Protein AF-A0A959CIU5-F1 (afdb_monomer_lite)

Secondary structure (DSSP, 8-state):
-----TTS--------PPPSGGGHHHHHTGGGGSEEEEEEEEEETTEEEEEEEEEESS-TT-EEEEEEEEES-HHHHHHHHHHHHHHH---TT---PPPGGG------

Foldseek 3Di:
DDDDDPPDPDPPDPDDDDDPVVCVCVVVCVQQLQWDKDWDWDDDPQWIWIKIKTARQVHRVDIDIDTDDIHNDPVVSVVVSVVVSVVSNPDPVDRSDRPPCPPPPPPD

Radius of gyration: 19.74 Å; chains: 1; bounding box: 53×49×38 Å

Structure (mmCIF, N/CA/C/O backbone):
data_AF-A0A959CIU5-F1
#
_entry.id   AF-A0A959CIU5-F1
#
loop_
_atom_site.group_PDB
_atom_site.id
_atom_site.type_symbol
_atom_site.label_atom_id
_atom_site.label_alt_id
_atom_site.label_comp_id
_atom_site.label_asym_id
_atom_site.label_entity_id
_atom_site.label_seq_id
_atom_site.pdbx_PDB_ins_code
_atom_site.Cartn_x
_atom_site.Cartn_y
_atom_site.Cartn_z
_atom_site.occupancy
_atom_site.B_iso_or_equiv
_atom_site.auth_seq_id
_atom_site.auth_comp_id
_atom_site.auth_asym_id
_atom_site.auth_atom_id
_atom_site.pdbx_PDB_model_num
ATOM 1 N N . MET A 1 1 ? 24.813 -21.849 13.156 1.00 43.06 1 MET A N 1
ATOM 2 C CA . MET A 1 1 ? 24.752 -22.770 12.002 1.00 43.06 1 MET A CA 1
ATOM 3 C C . MET A 1 1 ? 23.305 -22.783 11.532 1.00 43.06 1 MET A C 1
ATOM 5 O O . MET A 1 1 ? 22.443 -23.122 12.330 1.00 43.06 1 MET A O 1
ATOM 9 N N . MET A 1 2 ? 23.013 -22.263 10.339 1.00 55.91 2 MET A N 1
ATOM 10 C CA . MET A 1 2 ? 21.641 -22.172 9.819 1.00 55.91 2 MET A CA 1
ATOM 11 C C . MET A 1 2 ? 21.273 -23.535 9.217 1.00 55.91 2 MET A C 1
ATOM 13 O O . MET A 1 2 ? 21.972 -24.009 8.328 1.00 55.91 2 MET A O 1
ATOM 17 N N . TYR A 1 3 ? 20.248 -24.196 9.757 1.00 71.50 3 TYR A N 1
ATOM 18 C CA . TYR A 1 3 ? 19.781 -25.497 9.273 1.00 71.50 3 TYR A CA 1
ATOM 19 C C . TYR A 1 3 ? 18.895 -25.282 8.041 1.00 71.50 3 TYR A C 1
ATOM 21 O O . TYR A 1 3 ? 17.797 -24.739 8.158 1.00 71.50 3 TYR A O 1
ATOM 29 N N . CYS A 1 4 ? 19.378 -25.681 6.866 1.00 63.78 4 CYS A N 1
ATOM 30 C CA . CYS A 1 4 ? 18.555 -25.789 5.664 1.00 63.78 4 CYS A CA 1
ATOM 31 C C . CYS A 1 4 ? 18.038 -27.227 5.559 1.00 63.78 4 CYS A C 1
ATOM 33 O O . CYS A 1 4 ? 18.830 -28.167 5.605 1.00 63.78 4 CYS A O 1
ATOM 35 N N . SER A 1 5 ? 16.717 -27.391 5.440 1.00 70.19 5 SER A N 1
ATOM 36 C CA . SER A 1 5 ? 16.088 -28.707 5.289 1.00 70.19 5 SER A CA 1
ATOM 37 C C . SER A 1 5 ? 16.493 -29.350 3.951 1.00 70.19 5 SER A C 1
ATOM 39 O O . SER A 1 5 ? 16.393 -28.671 2.923 1.00 70.19 5 SER A O 1
ATOM 41 N N . PRO A 1 6 ? 16.917 -30.628 3.933 1.00 73.44 6 PRO A N 1
ATOM 42 C CA . PRO A 1 6 ? 17.317 -31.336 2.714 1.00 73.44 6 PRO A CA 1
ATOM 43 C C . PRO A 1 6 ? 16.142 -31.643 1.770 1.00 73.44 6 PRO A C 1
ATOM 45 O O . PRO A 1 6 ? 16.368 -31.948 0.603 1.00 73.44 6 PRO A O 1
ATOM 48 N N . ASP A 1 7 ? 14.901 -31.525 2.250 1.00 79.75 7 ASP A N 1
ATOM 49 C CA . ASP A 1 7 ? 13.690 -31.894 1.503 1.00 79.75 7 ASP A CA 1
ATOM 50 C C . ASP A 1 7 ? 13.139 -30.770 0.612 1.00 79.75 7 ASP A C 1
ATOM 52 O O . ASP A 1 7 ? 12.118 -30.940 -0.054 1.00 79.75 7 ASP A O 1
ATOM 56 N N . ILE A 1 8 ? 13.783 -29.599 0.600 1.00 74.25 8 ILE A N 1
ATOM 57 C CA . ILE A 1 8 ? 13.408 -28.507 -0.299 1.00 74.25 8 ILE A CA 1
ATOM 58 C C . ILE A 1 8 ? 14.221 -28.687 -1.586 1.00 74.25 8 ILE A C 1
ATOM 60 O O . ILE A 1 8 ? 15.439 -28.497 -1.551 1.00 74.25 8 ILE A O 1
ATOM 64 N N . PRO A 1 9 ? 13.597 -29.033 -2.729 1.00 68.00 9 PRO A N 1
ATOM 65 C CA . PRO A 1 9 ? 14.310 -29.151 -3.991 1.00 68.00 9 PRO A CA 1
ATOM 66 C C . PRO A 1 9 ? 14.741 -27.755 -4.453 1.00 68.00 9 PRO A C 1
ATOM 68 O O . PRO A 1 9 ? 14.018 -27.046 -5.152 1.00 68.00 9 PRO A O 1
ATOM 71 N N . PHE A 1 10 ? 15.936 -27.337 -4.044 1.00 65.19 10 PHE A N 1
ATOM 72 C CA . PHE A 1 10 ? 16.588 -26.170 -4.611 1.00 65.19 10 PHE A CA 1
ATOM 73 C C . PHE A 1 10 ? 17.140 -26.573 -5.974 1.00 65.19 10 PHE A C 1
ATOM 75 O O . PHE A 1 10 ? 18.207 -27.177 -6.084 1.00 65.19 10 PHE A O 1
ATOM 82 N N . HIS A 1 11 ? 16.399 -26.248 -7.030 1.00 67.50 11 HIS A N 1
ATOM 83 C CA . HIS A 1 11 ? 16.955 -26.262 -8.374 1.00 67.50 11 HIS A CA 1
ATOM 84 C C . HIS A 1 11 ? 18.019 -25.165 -8.462 1.00 67.50 11 HIS A C 1
ATOM 86 O O . HIS A 1 11 ? 17.717 -24.006 -8.743 1.00 67.50 11 HIS A O 1
ATOM 92 N N . LEU A 1 12 ? 19.268 -25.545 -8.181 1.00 64.00 12 LEU A N 1
ATOM 93 C CA . LEU A 1 12 ? 20.459 -24.750 -8.454 1.00 64.00 12 LEU A CA 1
ATOM 94 C C . LEU A 1 12 ? 20.548 -24.562 -9.968 1.00 64.00 12 LEU A C 1
ATOM 96 O O . LEU A 1 12 ? 21.104 -25.385 -10.691 1.00 64.00 12 LEU A O 1
ATOM 100 N N . SER A 1 13 ? 19.929 -23.490 -10.452 1.00 67.75 13 SER A N 1
ATOM 101 C CA . SER A 1 13 ? 20.196 -23.013 -11.801 1.00 67.75 13 SER A CA 1
ATOM 102 C C . SER A 1 13 ? 21.639 -22.506 -11.816 1.00 67.75 13 SER A C 1
ATOM 104 O O . SER A 1 13 ? 22.031 -21.816 -10.874 1.00 67.75 13 SER A O 1
ATOM 106 N N . PRO A 1 14 ? 22.459 -22.855 -12.820 1.00 76.88 14 PRO A N 1
ATOM 107 C CA . PRO A 1 14 ? 23.807 -22.314 -12.913 1.00 76.88 14 PRO A CA 1
ATOM 108 C C . PRO A 1 14 ? 23.734 -20.783 -12.959 1.00 76.88 14 PRO A C 1
ATOM 110 O O . PRO A 1 14 ? 22.996 -20.224 -13.771 1.00 76.88 14 PRO A O 1
ATOM 113 N N . GLU A 1 15 ? 24.483 -20.120 -12.074 1.00 73.31 15 GLU A N 1
ATOM 114 C CA . GLU A 1 15 ? 24.587 -18.658 -12.006 1.00 73.31 15 GLU A CA 1
ATOM 115 C C . GLU A 1 15 ? 25.125 -18.132 -13.349 1.00 73.31 15 GLU A C 1
ATOM 117 O O . GLU A 1 15 ? 26.312 -18.244 -13.663 1.00 73.31 15 GLU A O 1
ATOM 122 N N . GLY A 1 16 ? 24.225 -17.623 -14.190 1.00 82.25 16 GLY A N 1
ATOM 123 C CA . GLY A 1 16 ? 24.527 -17.088 -15.513 1.00 82.25 16 GLY A CA 1
ATOM 124 C C . GLY A 1 16 ? 24.494 -15.563 -15.529 1.00 82.25 16 GLY A C 1
ATOM 125 O O . GLY A 1 16 ? 23.909 -14.919 -14.659 1.00 82.25 16 GLY A O 1
ATOM 126 N N . ARG A 1 17 ? 25.088 -14.953 -16.560 1.00 83.06 17 ARG A N 1
ATOM 127 C CA . ARG A 1 17 ? 24.913 -13.515 -16.801 1.00 83.06 17 ARG A CA 1
ATOM 128 C C . ARG A 1 17 ? 23.425 -13.227 -17.024 1.00 83.06 17 ARG A C 1
ATOM 130 O O . ARG A 1 17 ? 22.843 -13.771 -17.962 1.00 83.06 17 ARG A O 1
ATOM 137 N N . GLY A 1 18 ? 22.855 -12.347 -16.201 1.00 82.94 18 GLY A N 1
ATOM 138 C CA . GLY A 1 18 ? 21.468 -11.909 -16.343 1.00 82.94 18 GLY A CA 1
ATOM 139 C C . GLY A 1 18 ? 21.193 -11.337 -17.735 1.00 82.94 18 GLY A C 1
ATOM 140 O O . GLY A 1 18 ? 22.026 -10.623 -18.312 1.00 82.94 18 GLY A O 1
ATOM 141 N N . ARG A 1 19 ? 20.034 -11.679 -18.290 1.00 88.38 19 ARG A N 1
ATOM 142 C CA . ARG A 1 19 ? 19.552 -11.183 -19.578 1.00 88.38 19 ARG A CA 1
ATOM 143 C C . ARG A 1 19 ? 18.786 -9.877 -19.388 1.00 88.38 19 ARG A C 1
ATOM 145 O O . ARG A 1 19 ? 18.447 -9.482 -18.275 1.00 88.38 19 ARG A O 1
ATOM 152 N N . ARG A 1 20 ? 18.503 -9.166 -20.485 1.00 85.12 20 ARG A N 1
ATOM 153 C CA . ARG A 1 20 ? 17.691 -7.937 -20.409 1.00 85.12 20 ARG A CA 1
ATOM 154 C C . ARG A 1 20 ? 16.260 -8.241 -19.977 1.00 85.12 20 ARG A C 1
ATOM 156 O O . ARG A 1 20 ? 15.661 -7.426 -19.283 1.00 85.12 20 ARG A O 1
ATOM 163 N N . GLU A 1 21 ? 15.751 -9.406 -20.357 1.00 88.19 21 GLU A N 1
ATOM 164 C CA . GLU A 1 21 ? 14.424 -9.900 -19.983 1.00 88.19 21 GLU A CA 1
ATOM 165 C C . GLU A 1 21 ? 14.247 -10.003 -18.459 1.00 88.19 21 GLU A C 1
ATOM 167 O O . GLU A 1 21 ? 13.169 -9.713 -17.950 1.00 88.19 21 GLU A O 1
ATOM 172 N N . ASP A 1 22 ? 15.316 -10.280 -17.705 1.00 84.81 22 ASP A N 1
ATOM 173 C CA . ASP A 1 22 ? 15.261 -10.339 -16.236 1.00 84.81 22 ASP A CA 1
ATOM 174 C C . ASP A 1 22 ? 14.908 -8.972 -15.612 1.00 84.81 22 ASP A C 1
ATOM 176 O O . ASP A 1 22 ? 14.372 -8.889 -14.506 1.00 84.81 22 ASP A O 1
ATOM 180 N N . LEU A 1 23 ? 15.158 -7.872 -16.336 1.00 87.12 23 LEU A N 1
ATOM 181 C CA . LEU A 1 23 ? 14.812 -6.510 -15.917 1.00 87.12 23 LEU A CA 1
ATOM 182 C C . LEU A 1 23 ? 13.380 -6.112 -16.296 1.00 87.12 23 LEU A C 1
ATOM 184 O O . LEU A 1 23 ? 12.941 -5.014 -15.940 1.00 87.12 23 LEU A O 1
ATOM 188 N N . GLN A 1 24 ? 12.635 -6.970 -16.997 1.00 88.75 24 GLN A N 1
ATOM 189 C CA . GLN A 1 24 ? 11.271 -6.680 -17.437 1.00 88.75 24 GLN A CA 1
ATOM 190 C C . GLN A 1 24 ? 10.347 -6.352 -16.256 1.00 88.75 24 GLN A C 1
ATOM 192 O O . GLN A 1 24 ? 9.543 -5.426 -16.352 1.00 88.75 24 GLN A O 1
ATOM 197 N N . LEU A 1 25 ? 10.554 -6.991 -15.100 1.00 83.25 25 LEU A N 1
ATOM 198 C CA . LEU A 1 25 ? 9.856 -6.675 -13.850 1.00 83.25 25 LEU A CA 1
ATOM 199 C C . LEU A 1 25 ? 9.972 -5.191 -13.458 1.00 83.25 25 LEU A C 1
ATOM 201 O O . LEU A 1 25 ? 9.013 -4.598 -12.966 1.00 83.25 25 LEU A O 1
ATOM 205 N N . LEU A 1 26 ? 11.135 -4.567 -13.674 1.00 83.94 26 LEU A N 1
ATOM 206 C CA . LEU A 1 26 ? 11.349 -3.151 -13.354 1.00 83.94 26 LEU A CA 1
ATOM 207 C C . LEU A 1 26 ? 10.586 -2.238 -14.318 1.00 83.94 26 LEU A C 1
ATOM 209 O O . LEU A 1 26 ? 10.077 -1.192 -13.913 1.00 83.94 26 LEU A O 1
ATOM 213 N N . VAL A 1 27 ? 10.497 -2.634 -15.591 1.00 84.62 27 VAL A N 1
ATOM 214 C CA . VAL A 1 27 ? 9.740 -1.907 -16.618 1.00 84.62 27 VAL A CA 1
ATOM 215 C C . VAL A 1 27 ? 8.245 -2.003 -16.326 1.00 84.62 27 VAL A C 1
ATOM 217 O O . VAL A 1 27 ? 7.559 -0.983 -16.262 1.00 84.62 27 VAL A O 1
ATOM 220 N N . GLU A 1 28 ? 7.750 -3.210 -16.060 1.00 84.06 28 GLU A N 1
ATOM 221 C CA . GLU A 1 28 ? 6.354 -3.465 -15.706 1.00 84.06 28 GLU A CA 1
ATOM 222 C C . GLU A 1 28 ? 5.963 -2.841 -14.369 1.00 84.06 28 GLU A C 1
ATOM 224 O O . GLU A 1 28 ? 4.818 -2.433 -14.204 1.00 84.06 28 GLU A O 1
ATOM 229 N N . GLY A 1 29 ? 6.899 -2.728 -13.427 1.00 83.19 29 GLY A N 1
ATOM 230 C CA . GLY A 1 29 ? 6.702 -2.090 -12.129 1.00 83.19 29 GLY A CA 1
ATOM 231 C C . GLY A 1 29 ? 6.771 -0.563 -12.159 1.00 83.19 29 GLY A C 1
ATOM 232 O O . GLY A 1 29 ? 6.409 0.068 -11.169 1.00 83.19 29 GLY A O 1
ATOM 233 N N . ARG A 1 30 ? 7.189 0.062 -13.269 1.00 85.56 30 ARG A N 1
ATOM 234 C CA . ARG A 1 30 ? 7.416 1.518 -13.342 1.00 85.56 30 ARG A CA 1
ATOM 235 C C . ARG A 1 30 ? 6.185 2.339 -12.951 1.00 85.56 30 ARG A C 1
ATOM 237 O O . ARG A 1 30 ? 6.329 3.360 -12.284 1.00 85.56 30 ARG A O 1
ATOM 244 N N . TRP A 1 31 ? 4.985 1.880 -13.305 1.00 84.69 31 TRP A N 1
ATOM 245 C CA . TRP A 1 31 ? 3.741 2.580 -12.960 1.00 84.69 31 TRP A CA 1
ATOM 246 C C . TRP A 1 31 ? 3.500 2.664 -11.449 1.00 84.69 31 TRP A C 1
ATOM 248 O O . TRP A 1 31 ? 2.833 3.596 -11.026 1.00 84.69 31 TRP A O 1
ATOM 258 N N . LEU A 1 32 ? 4.066 1.760 -10.630 1.00 83.31 32 LEU A N 1
ATOM 259 C CA . LEU A 1 32 ? 3.928 1.801 -9.167 1.00 83.31 32 LEU A CA 1
ATOM 260 C C . LEU A 1 32 ? 4.508 3.082 -8.561 1.00 83.31 32 LEU A C 1
ATOM 262 O O . LEU A 1 32 ? 4.055 3.515 -7.503 1.00 83.31 32 LEU A O 1
ATOM 266 N N . MET A 1 33 ? 5.470 3.705 -9.248 1.00 81.31 33 MET A N 1
ATOM 267 C CA . MET A 1 33 ? 6.036 4.995 -8.853 1.00 81.31 33 MET A CA 1
ATOM 268 C C . MET A 1 33 ? 5.023 6.139 -9.003 1.00 81.31 33 MET A C 1
ATOM 270 O O . MET A 1 33 ? 5.061 7.083 -8.220 1.00 81.31 33 MET A O 1
ATOM 274 N N . ASN A 1 34 ? 4.093 6.020 -9.956 1.00 82.69 34 ASN A N 1
ATOM 275 C CA . ASN A 1 34 ? 3.055 7.001 -10.269 1.00 82.69 34 ASN A CA 1
ATOM 276 C C . ASN A 1 34 ? 1.678 6.447 -9.875 1.00 82.69 34 ASN A C 1
ATOM 278 O O . ASN A 1 34 ? 0.810 6.217 -10.724 1.00 82.69 34 ASN A O 1
ATOM 282 N N . THR A 1 35 ? 1.490 6.196 -8.577 1.00 84.38 35 THR A N 1
ATOM 283 C CA . THR A 1 35 ? 0.226 5.677 -8.045 1.00 84.38 35 THR A CA 1
ATOM 284 C C . THR A 1 35 ? -0.426 6.603 -7.036 1.00 84.38 35 THR A C 1
ATOM 286 O O . THR A 1 35 ? 0.221 7.185 -6.163 1.00 84.38 35 THR A O 1
ATOM 289 N N . GLU A 1 36 ? -1.750 6.679 -7.107 1.00 86.88 36 GLU A N 1
ATOM 290 C CA . GLU A 1 36 ? -2.548 7.126 -5.983 1.00 86.88 36 GLU A CA 1
ATOM 291 C C . GLU A 1 36 ? -2.656 5.979 -4.973 1.00 86.88 36 GLU A C 1
ATOM 293 O O . GLU A 1 36 ? -3.071 4.865 -5.296 1.00 86.88 36 GLU A O 1
ATOM 298 N N . VAL A 1 37 ? -2.292 6.265 -3.725 1.00 87.56 37 VAL A N 1
ATOM 299 C CA . VAL A 1 37 ? -2.372 5.299 -2.630 1.00 87.56 37 VAL A CA 1
ATOM 300 C C . VAL A 1 37 ? -3.609 5.596 -1.796 1.00 87.56 37 VAL A C 1
ATOM 302 O O . VAL A 1 37 ? -3.703 6.651 -1.162 1.00 87.56 37 VAL A O 1
ATOM 305 N N . ARG A 1 38 ? -4.540 4.646 -1.750 1.00 91.00 38 ARG A N 1
ATOM 306 C CA . ARG A 1 38 ? -5.709 4.640 -0.863 1.00 91.00 38 ARG A CA 1
ATOM 307 C C . ARG A 1 38 ? -5.619 3.483 0.126 1.00 91.00 38 ARG A C 1
ATOM 309 O O . ARG A 1 38 ? -4.760 2.611 0.016 1.00 91.00 38 ARG A O 1
ATOM 316 N N . TYR A 1 39 ? -6.500 3.485 1.115 1.00 93.62 39 TYR A N 1
ATOM 317 C CA . TYR A 1 39 ? -6.624 2.389 2.066 1.00 93.62 39 TYR A CA 1
ATOM 318 C C . TYR A 1 39 ? -8.084 1.997 2.232 1.00 93.62 39 TYR A C 1
ATOM 320 O O . TYR A 1 39 ? -8.984 2.833 2.150 1.00 93.62 39 TYR A O 1
ATOM 328 N N . TRP A 1 40 ? -8.296 0.717 2.497 1.00 94.81 40 TRP A N 1
ATOM 329 C CA . TRP A 1 40 ? -9.578 0.151 2.866 1.00 94.81 40 TRP A CA 1
ATOM 330 C C . TRP A 1 40 ? -9.426 -0.589 4.189 1.00 94.81 40 TRP A C 1
ATOM 332 O O . TRP A 1 40 ? -8.531 -1.419 4.359 1.00 94.81 40 TRP A O 1
ATOM 342 N N . ILE A 1 41 ? -10.285 -0.240 5.138 1.00 95.31 41 ILE A N 1
ATOM 343 C CA . ILE A 1 41 ? -10.331 -0.832 6.467 1.00 95.31 41 ILE A CA 1
ATOM 344 C C . ILE A 1 41 ? -11.679 -1.529 6.593 1.00 95.31 41 ILE A C 1
ATOM 346 O O . ILE A 1 41 ? -12.718 -0.897 6.407 1.00 95.31 41 ILE A O 1
ATOM 350 N N . GLN A 1 42 ? -11.658 -2.821 6.909 1.00 96.81 42 GLN A N 1
ATOM 351 C CA .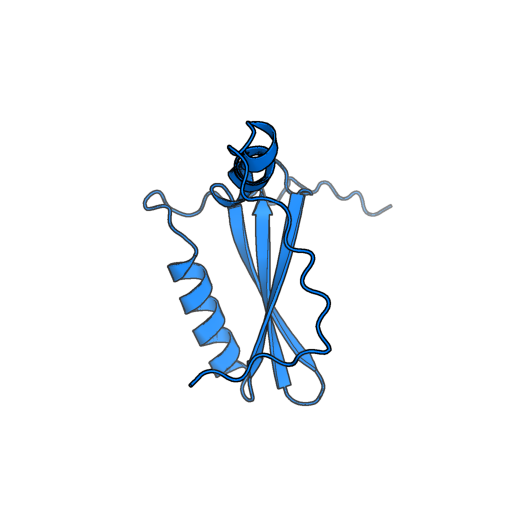 GLN A 1 42 ? -12.873 -3.609 7.084 1.00 96.81 42 GLN A CA 1
ATOM 352 C C . GLN A 1 42 ? -12.801 -4.430 8.367 1.00 96.81 42 GLN A C 1
ATOM 354 O O . GLN A 1 42 ? -11.818 -5.128 8.619 1.00 96.81 42 GLN A O 1
ATOM 359 N N . GLU A 1 43 ? -13.866 -4.394 9.160 1.00 96.00 43 GLU A N 1
ATOM 360 C CA . GLU A 1 43 ? -14.013 -5.292 10.297 1.00 96.00 43 GLU A CA 1
ATOM 361 C C . GLU A 1 43 ? -14.445 -6.688 9.821 1.00 96.00 43 GLU A C 1
ATOM 363 O O . GLU A 1 43 ? -15.439 -6.847 9.113 1.00 96.00 43 GLU A O 1
ATOM 368 N N . ARG A 1 44 ? -13.675 -7.719 10.185 1.00 94.25 44 ARG A N 1
ATOM 369 C CA . ARG A 1 44 ? -14.024 -9.131 9.982 1.00 94.25 44 ARG A CA 1
ATOM 370 C C . ARG A 1 44 ? -13.536 -9.960 11.162 1.00 94.25 44 ARG A C 1
ATOM 372 O O . ARG A 1 44 ? -12.349 -9.918 11.492 1.00 94.25 44 ARG A O 1
ATOM 379 N N . ARG A 1 45 ? -14.426 -10.778 11.736 1.00 92.44 45 ARG A N 1
ATOM 380 C CA . ARG A 1 45 ? -14.136 -11.659 12.890 1.00 92.44 45 ARG A CA 1
ATOM 381 C C . ARG A 1 45 ? -13.495 -10.890 14.058 1.00 92.44 45 ARG A C 1
ATOM 383 O O . ARG A 1 45 ? -12.441 -11.283 14.554 1.00 92.44 45 ARG A O 1
ATOM 390 N N . SER A 1 46 ? -14.092 -9.752 14.419 1.00 92.56 46 SER A N 1
ATOM 391 C CA . SER A 1 46 ? -13.631 -8.868 15.507 1.00 92.56 46 SER A CA 1
ATOM 392 C C . SER A 1 46 ? -12.193 -8.355 15.347 1.00 92.56 46 SER A C 1
ATOM 394 O O . SER A 1 46 ? -11.519 -8.017 16.320 1.00 92.56 46 SER A O 1
ATOM 396 N N . ARG A 1 47 ? -11.688 -8.323 14.109 1.00 94.81 47 ARG A N 1
ATOM 397 C CA . ARG A 1 47 ? -10.409 -7.712 13.750 1.00 94.81 47 ARG A CA 1
ATOM 398 C C . ARG A 1 47 ? -10.602 -6.747 12.594 1.00 94.81 47 ARG A C 1
ATOM 400 O O . ARG A 1 47 ? -11.419 -6.971 11.707 1.00 94.81 47 ARG A O 1
ATOM 407 N N . TRP A 1 48 ? -9.801 -5.697 12.590 1.00 96.94 48 TRP A N 1
ATOM 408 C CA . TRP A 1 48 ? -9.807 -4.630 11.604 1.00 96.94 48 TRP A CA 1
ATOM 409 C C . TRP A 1 48 ? -8.728 -4.895 10.564 1.00 96.94 48 TRP A C 1
ATOM 411 O O . TRP A 1 48 ? -7.544 -4.706 10.830 1.00 96.94 48 TRP A O 1
ATOM 421 N N . HIS A 1 49 ? -9.130 -5.366 9.389 1.00 96.88 49 HIS A N 1
ATOM 422 C CA . HIS A 1 49 ? -8.231 -5.721 8.294 1.00 96.88 49 HIS A CA 1
ATOM 423 C C . HIS A 1 49 ? -7.902 -4.473 7.488 1.00 96.88 49 HIS A C 1
ATOM 425 O O . HIS A 1 49 ? -8.802 -3.827 6.952 1.00 96.88 49 HIS A O 1
ATOM 431 N N . LEU A 1 50 ? -6.616 -4.150 7.396 1.00 95.94 50 LEU A N 1
ATOM 432 C CA . LEU A 1 50 ? -6.102 -3.043 6.604 1.00 95.94 50 LEU A CA 1
ATOM 433 C C . LEU A 1 50 ? -5.591 -3.554 5.256 1.00 95.94 50 LEU A C 1
ATOM 435 O O . LEU A 1 50 ? -4.686 -4.390 5.185 1.00 95.94 50 LEU A O 1
ATOM 439 N N . THR A 1 51 ? -6.138 -2.994 4.185 1.00 96.31 51 THR A N 1
ATOM 440 C CA . THR A 1 51 ? -5.682 -3.212 2.813 1.00 96.31 51 THR A CA 1
ATOM 441 C C . THR A 1 51 ? -5.256 -1.881 2.209 1.00 96.31 51 THR A C 1
ATOM 443 O O . THR A 1 51 ? -6.021 -0.920 2.226 1.00 96.31 51 THR A O 1
ATOM 446 N N . MET A 1 52 ? -4.044 -1.818 1.667 1.00 93.44 52 MET A N 1
ATOM 447 C CA . MET A 1 52 ? -3.579 -0.682 0.872 1.00 93.44 52 MET A CA 1
ATOM 448 C C . MET A 1 52 ? -3.929 -0.923 -0.593 1.00 93.44 52 MET A C 1
ATOM 450 O O . MET A 1 52 ? -3.777 -2.036 -1.101 1.00 93.44 52 MET A O 1
ATOM 454 N N . VAL A 1 53 ? -4.401 0.118 -1.265 1.00 91.62 53 VAL A N 1
ATOM 455 C CA . VAL A 1 53 ? -4.828 0.083 -2.663 1.00 91.62 53 VAL A CA 1
ATOM 456 C C . VAL A 1 53 ? -3.967 1.065 -3.442 1.00 91.62 53 VAL A C 1
ATOM 458 O O . VAL A 1 53 ? -3.943 2.254 -3.131 1.00 91.62 53 VAL A O 1
ATOM 461 N N . TYR A 1 54 ? -3.253 0.553 -4.436 1.00 89.75 54 TYR A N 1
ATOM 462 C CA . TYR A 1 54 ? -2.380 1.311 -5.324 1.00 89.75 54 TYR A CA 1
ATOM 463 C C . TYR A 1 54 ? -3.078 1.426 -6.669 1.00 89.75 54 TYR A C 1
ATOM 465 O O . TYR A 1 54 ? -3.383 0.401 -7.271 1.00 89.75 54 TYR A O 1
ATOM 473 N N . ILE A 1 55 ? -3.342 2.643 -7.127 1.00 88.94 55 ILE A N 1
ATOM 474 C CA . ILE A 1 55 ? -4.093 2.915 -8.357 1.00 88.94 55 ILE A CA 1
ATOM 475 C C . ILE A 1 55 ? -3.167 3.671 -9.303 1.00 88.94 55 ILE A C 1
ATOM 477 O O . ILE A 1 55 ? -2.605 4.687 -8.899 1.00 88.94 55 ILE A O 1
ATOM 481 N N . ALA A 1 56 ? -2.967 3.190 -10.531 1.00 87.94 56 ALA A N 1
ATOM 482 C CA . ALA A 1 56 ? -2.172 3.917 -11.516 1.00 87.94 56 ALA A CA 1
ATOM 483 C C . ALA A 1 56 ? -2.874 5.229 -11.882 1.00 87.94 56 ALA A C 1
ATOM 485 O O . ALA A 1 56 ? -4.039 5.221 -12.272 1.00 87.94 56 ALA A O 1
ATOM 486 N N . VAL A 1 57 ? -2.155 6.349 -11.797 1.00 84.62 57 VAL A N 1
ATOM 487 C CA . VAL A 1 57 ? -2.719 7.679 -12.093 1.00 84.62 57 VAL A CA 1
ATOM 488 C C . VAL A 1 57 ? -3.171 7.785 -13.555 1.00 84.62 57 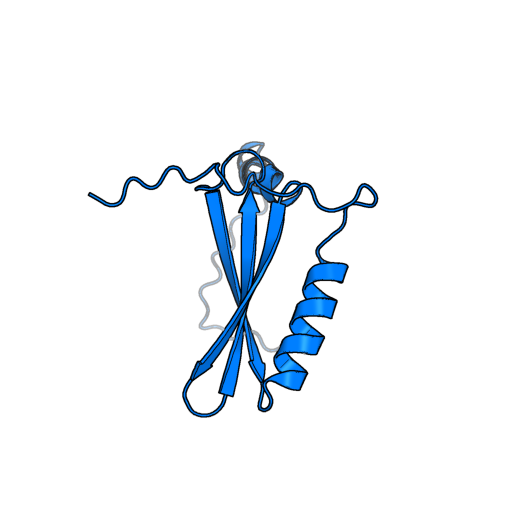VAL A C 1
ATOM 490 O O . VAL A 1 57 ? -4.207 8.371 -13.841 1.00 84.62 57 VAL A O 1
ATOM 493 N N . GLU A 1 58 ? -2.408 7.193 -14.475 1.00 84.62 58 GLU A N 1
ATOM 494 C CA . GLU A 1 58 ? -2.679 7.221 -15.921 1.00 84.62 58 GLU A CA 1
ATOM 495 C C . GLU A 1 58 ? -3.797 6.256 -16.345 1.00 84.62 58 GLU A C 1
ATOM 497 O O . GLU A 1 58 ? -4.406 6.435 -17.396 1.00 84.62 58 GLU A O 1
ATOM 502 N N . ASN A 1 59 ? -4.057 5.211 -15.552 1.00 84.38 59 ASN A N 1
ATOM 503 C CA . ASN A 1 59 ? -5.077 4.212 -15.852 1.00 84.38 59 ASN A CA 1
ATOM 504 C C . ASN A 1 59 ? -5.729 3.703 -14.554 1.00 84.38 59 ASN A C 1
ATOM 506 O O . ASN A 1 59 ? -5.196 2.786 -13.921 1.00 84.38 59 ASN A O 1
ATOM 510 N N . PRO A 1 60 ? -6.913 4.219 -14.194 1.00 81.88 60 PRO A N 1
ATOM 511 C CA . PRO A 1 60 ? -7.608 3.848 -12.967 1.00 81.88 60 PRO A CA 1
ATOM 512 C C . PRO A 1 60 ? -7.955 2.352 -12.863 1.00 81.88 60 PRO A C 1
ATOM 514 O O . PRO A 1 60 ? -8.095 1.827 -11.758 1.00 81.88 60 PRO A O 1
ATOM 517 N N . PHE A 1 61 ? -8.080 1.647 -13.995 1.00 85.12 61 PHE A N 1
ATOM 518 C CA . PHE A 1 61 ? -8.343 0.203 -14.030 1.00 85.12 61 PHE A CA 1
ATOM 519 C C . PHE A 1 61 ? -7.102 -0.635 -13.703 1.00 85.12 61 PHE A C 1
ATOM 521 O O . PHE A 1 61 ? -7.214 -1.823 -13.399 1.00 85.12 61 PHE A O 1
ATOM 528 N N . LYS A 1 62 ? -5.910 -0.031 -13.729 1.00 87.31 62 LYS A N 1
ATOM 529 C CA . LYS A 1 62 ? -4.662 -0.673 -13.327 1.00 87.31 62 LYS A CA 1
ATOM 530 C 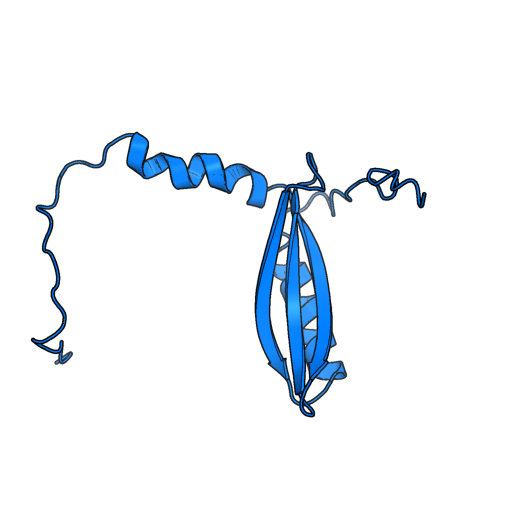C . LYS A 1 62 ? -4.414 -0.406 -11.845 1.00 87.31 62 LYS A C 1
ATOM 532 O O . LYS A 1 62 ? -3.840 0.613 -11.464 1.00 87.31 62 LYS A O 1
ATOM 537 N N . LEU A 1 63 ? -4.847 -1.343 -11.007 1.00 89.31 63 LEU A N 1
ATOM 538 C CA . LEU A 1 63 ? -4.709 -1.252 -9.556 1.00 89.31 63 LEU A CA 1
ATOM 539 C C . LEU A 1 63 ? -4.158 -2.536 -8.938 1.00 89.31 63 LEU A C 1
ATOM 541 O O . LEU A 1 63 ? -4.316 -3.629 -9.479 1.00 89.31 63 LEU A O 1
ATOM 545 N N . ILE A 1 64 ? -3.523 -2.404 -7.776 1.00 91.50 64 ILE A N 1
ATOM 546 C CA . ILE A 1 64 ? -3.074 -3.526 -6.952 1.00 91.50 64 ILE A CA 1
ATOM 547 C C . ILE A 1 64 ? -3.563 -3.323 -5.520 1.00 91.50 64 ILE A C 1
ATOM 549 O O . ILE A 1 64 ? -3.347 -2.276 -4.911 1.00 91.50 64 ILE A O 1
ATOM 553 N N . CYS A 1 65 ? -4.162 -4.368 -4.956 1.00 93.25 65 CYS A N 1
ATOM 554 C CA . CYS A 1 65 ? -4.553 -4.423 -3.553 1.00 93.25 65 CYS A CA 1
ATOM 555 C C . CYS A 1 65 ? -3.542 -5.258 -2.765 1.00 93.25 65 CYS A C 1
ATOM 557 O O . CYS A 1 65 ? -3.230 -6.391 -3.134 1.00 93.25 65 CYS A O 1
ATOM 559 N N . ARG A 1 66 ? -3.041 -4.719 -1.652 1.00 92.38 66 ARG A N 1
ATOM 560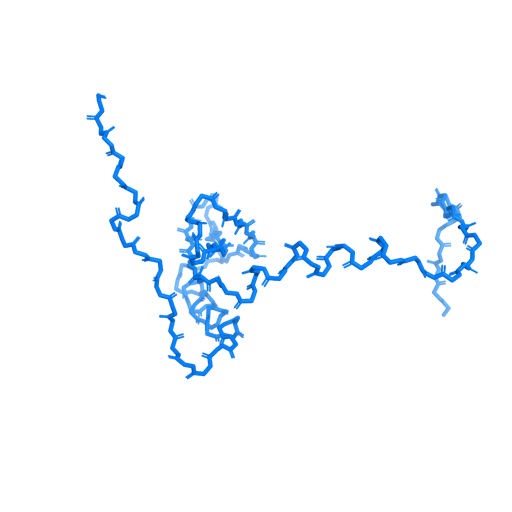 C CA . ARG A 1 66 ? -2.138 -5.423 -0.736 1.00 92.38 66 ARG A CA 1
ATOM 561 C C . ARG A 1 66 ? -2.724 -5.421 0.663 1.00 92.38 66 ARG A C 1
ATOM 563 O O . ARG A 1 66 ? -2.869 -4.368 1.282 1.00 92.38 66 ARG A O 1
ATOM 570 N N . ARG A 1 67 ? -3.050 -6.610 1.171 1.00 94.38 67 ARG A N 1
ATOM 571 C CA . ARG A 1 67 ? -3.406 -6.778 2.581 1.00 94.38 67 ARG A CA 1
ATOM 572 C C . ARG A 1 67 ? -2.144 -6.585 3.416 1.00 94.38 67 ARG A C 1
ATOM 574 O O . ARG A 1 67 ? -1.158 -7.272 3.173 1.00 94.38 67 ARG A O 1
ATOM 581 N N . ILE A 1 68 ? -2.193 -5.656 4.364 1.00 94.00 68 ILE A N 1
ATOM 582 C CA . ILE A 1 68 ? -1.063 -5.353 5.244 1.00 94.00 68 ILE A CA 1
ATOM 583 C C . ILE A 1 68 ? -1.148 -6.231 6.482 1.00 94.00 68 ILE A C 1
ATOM 585 O O . ILE A 1 68 ? -0.327 -7.120 6.660 1.00 94.00 68 ILE A O 1
ATOM 589 N N . ASP A 1 69 ? -2.165 -5.999 7.312 1.00 94.69 69 ASP A N 1
ATOM 590 C CA . ASP A 1 69 ? -2.332 -6.708 8.577 1.00 94.69 69 ASP A CA 1
ATOM 591 C C . ASP A 1 69 ? -3.759 -6.543 9.125 1.00 94.69 69 ASP A C 1
ATOM 593 O O . ASP A 1 69 ? -4.580 -5.798 8.578 1.00 94.69 69 ASP A O 1
ATOM 597 N N . ALA A 1 70 ? -4.051 -7.242 10.217 1.00 95.19 70 ALA A N 1
ATOM 598 C CA . ALA A 1 70 ? -5.277 -7.138 10.982 1.00 95.19 70 ALA A CA 1
ATOM 599 C C . ALA A 1 70 ? -4.997 -6.594 12.392 1.00 95.19 70 ALA A C 1
ATOM 601 O O . ALA A 1 70 ? -4.144 -7.096 13.119 1.00 95.19 70 ALA A O 1
ATOM 602 N N . TYR A 1 71 ? -5.769 -5.598 12.818 1.00 95.19 71 TYR A N 1
ATOM 603 C CA . TYR A 1 71 ? -5.608 -4.925 14.106 1.00 95.19 71 TYR A CA 1
ATOM 604 C C . TYR A 1 71 ? -6.786 -5.204 15.042 1.00 95.19 71 TYR A C 1
ATOM 606 O O . TYR A 1 71 ? -7.908 -5.443 14.605 1.00 95.19 71 TYR A O 1
ATOM 614 N N . HIS A 1 72 ? -6.554 -5.117 16.351 1.00 93.88 72 HIS A N 1
ATOM 615 C CA . HIS A 1 72 ? -7.611 -5.286 17.358 1.00 93.88 72 HIS A CA 1
ATOM 616 C C . HIS A 1 72 ? -8.533 -4.067 17.503 1.00 93.88 72 HIS A C 1
ATOM 618 O O . HIS A 1 72 ? -9.637 -4.191 18.012 1.00 93.88 72 HIS A O 1
ATOM 624 N N . SER A 1 73 ? -8.094 -2.889 17.058 1.00 95.44 73 SER A N 1
ATOM 625 C CA . SER A 1 73 ? -8.850 -1.639 17.166 1.00 95.44 73 SER A CA 1
ATOM 626 C C . SER A 1 73 ? -8.870 -0.921 15.823 1.00 95.44 73 SER A C 1
ATOM 628 O O . SER A 1 73 ? -7.823 -0.777 15.182 1.00 95.44 73 SER A O 1
ATOM 630 N N . GLY A 1 74 ? -10.043 -0.421 15.431 1.00 94.62 74 GLY A N 1
ATOM 631 C CA . GLY A 1 74 ? -10.213 0.370 14.212 1.00 94.62 74 GLY A CA 1
ATOM 632 C C . GLY A 1 74 ? -9.383 1.650 14.234 1.00 94.62 74 GLY A C 1
ATOM 633 O O . GLY A 1 74 ? -8.777 2.010 13.228 1.00 94.62 74 GLY A O 1
ATOM 634 N N . GLN A 1 75 ? -9.236 2.278 15.405 1.00 96.12 75 GLN A N 1
ATOM 635 C CA . GLN A 1 75 ? -8.411 3.477 15.555 1.00 96.12 75 GLN A CA 1
ATOM 636 C C . GLN A 1 75 ? -6.927 3.178 15.317 1.00 96.12 75 GLN A C 1
ATOM 638 O O . GLN A 1 75 ? -6.228 3.959 14.669 1.00 96.12 75 GLN A O 1
ATOM 643 N N . LYS A 1 76 ? -6.445 2.016 15.783 1.00 95.25 76 LYS A N 1
ATOM 644 C CA . LYS A 1 76 ? -5.079 1.557 15.499 1.00 95.25 76 LYS A CA 1
ATOM 645 C C . LYS A 1 76 ? -4.903 1.316 13.999 1.00 95.25 76 LYS A C 1
ATOM 647 O O . LYS A 1 76 ? -3.957 1.844 13.421 1.00 95.25 76 LYS A O 1
ATOM 652 N N . ALA A 1 77 ? -5.836 0.601 13.368 1.00 95.94 77 ALA A N 1
ATOM 653 C CA . ALA A 1 77 ? -5.808 0.360 11.925 1.00 95.94 77 ALA A CA 1
ATOM 654 C C . ALA A 1 77 ? -5.764 1.672 11.123 1.00 95.94 77 ALA A C 1
ATOM 656 O O . ALA A 1 77 ? -4.952 1.804 10.211 1.00 95.94 77 ALA A O 1
ATOM 657 N N . LEU A 1 78 ? -6.572 2.668 11.500 1.00 96.00 78 LEU A N 1
ATOM 658 C CA . LEU A 1 78 ? -6.627 3.971 10.836 1.00 96.00 78 LEU A CA 1
ATOM 659 C C . LEU A 1 78 ? -5.323 4.762 10.975 1.00 96.00 78 LEU A C 1
ATOM 661 O O . LEU A 1 78 ? -4.841 5.343 10.001 1.00 96.00 78 LEU A O 1
ATOM 665 N N . THR A 1 79 ? -4.743 4.794 12.174 1.00 96.25 79 THR A N 1
ATOM 666 C CA . THR A 1 79 ? -3.464 5.473 12.414 1.00 96.25 79 THR A CA 1
ATOM 667 C C . THR A 1 79 ? -2.353 4.841 11.581 1.00 96.25 79 THR A C 1
ATOM 669 O O . THR A 1 79 ? -1.639 5.554 10.876 1.00 96.25 79 THR A O 1
ATOM 672 N N . PHE A 1 80 ? -2.259 3.507 11.579 1.00 95.12 80 PHE A N 1
ATOM 673 C CA . PHE A 1 80 ? -1.294 2.786 10.747 1.00 95.12 80 PHE A CA 1
ATOM 674 C C . PHE A 1 80 ? -1.529 3.025 9.254 1.00 95.12 80 PHE A C 1
ATOM 676 O O . PHE A 1 80 ? -0.572 3.294 8.534 1.00 95.12 80 PHE A O 1
ATOM 683 N N . ALA A 1 81 ? -2.782 3.022 8.795 1.00 94.25 81 ALA A N 1
ATOM 684 C CA . ALA A 1 81 ? -3.123 3.312 7.405 1.00 94.25 81 ALA A CA 1
ATOM 685 C C . ALA A 1 81 ? -2.620 4.693 6.966 1.00 94.25 81 ALA A C 1
ATOM 687 O O . ALA A 1 81 ? -1.988 4.816 5.921 1.00 94.25 81 ALA A O 1
ATOM 688 N N . LYS A 1 82 ? -2.836 5.730 7.786 1.00 93.00 82 LYS A N 1
ATOM 689 C CA . LYS A 1 82 ? -2.371 7.098 7.501 1.00 93.00 82 LYS A CA 1
ATOM 690 C C . LYS A 1 82 ? -0.845 7.200 7.491 1.00 93.00 82 LYS A C 1
ATOM 692 O O . LYS A 1 82 ? -0.295 7.898 6.642 1.00 93.00 82 LYS A O 1
ATOM 697 N N . ILE A 1 83 ? -0.165 6.520 8.415 1.00 92.50 83 ILE A N 1
ATOM 698 C CA . ILE A 1 83 ? 1.305 6.488 8.470 1.00 92.50 83 ILE A CA 1
ATOM 699 C C . ILE A 1 83 ? 1.862 5.793 7.225 1.00 92.50 83 ILE A C 1
ATOM 701 O O . ILE A 1 83 ? 2.711 6.361 6.542 1.00 92.50 83 ILE A O 1
ATOM 705 N N . LEU A 1 84 ? 1.337 4.614 6.881 1.00 90.69 84 LEU A N 1
ATOM 706 C CA . LEU A 1 84 ? 1.747 3.860 5.696 1.00 90.69 84 LEU A CA 1
ATOM 707 C C . LEU A 1 84 ? 1.477 4.647 4.416 1.00 90.69 84 LEU A C 1
ATOM 709 O O . LEU A 1 84 ? 2.364 4.777 3.581 1.00 90.69 84 LEU A O 1
ATOM 713 N N . GLN A 1 85 ? 0.291 5.243 4.283 1.00 89.56 85 GLN A N 1
ATOM 714 C CA . GLN A 1 85 ? -0.054 6.075 3.134 1.00 89.56 85 GLN A CA 1
ATOM 715 C C . GLN A 1 85 ? 0.934 7.237 2.954 1.00 89.56 85 GLN A C 1
ATOM 717 O O . GLN A 1 85 ? 1.307 7.549 1.826 1.00 89.56 85 GLN A O 1
ATOM 722 N N . ARG A 1 86 ? 1.383 7.868 4.048 1.00 85.88 86 ARG A N 1
ATOM 723 C CA . ARG A 1 86 ? 2.402 8.929 4.010 1.00 85.88 86 ARG A CA 1
ATOM 724 C C . ARG A 1 86 ? 3.790 8.391 3.662 1.00 85.88 86 ARG A C 1
ATOM 726 O O . ARG A 1 86 ? 4.459 9.007 2.848 1.00 85.88 86 ARG A O 1
ATOM 733 N N . GLY A 1 87 ? 4.203 7.259 4.233 1.00 84.31 87 GLY A N 1
ATOM 734 C CA . GLY A 1 87 ? 5.523 6.668 3.978 1.00 84.31 87 GLY A CA 1
ATOM 735 C C . GLY A 1 87 ? 5.682 6.102 2.564 1.00 84.31 87 GLY A C 1
ATOM 736 O O . GLY A 1 87 ? 6.759 6.175 1.983 1.00 84.31 87 GLY A O 1
ATOM 737 N N . ILE A 1 88 ? 4.602 5.572 1.989 1.00 81.38 88 ILE A N 1
ATOM 738 C CA . ILE A 1 88 ? 4.577 5.060 0.613 1.00 81.38 88 ILE A CA 1
ATOM 739 C C . ILE A 1 88 ? 4.572 6.212 -0.401 1.00 81.38 88 ILE A C 1
ATOM 741 O O . ILE A 1 88 ? 5.126 6.072 -1.491 1.00 81.38 88 ILE A O 1
ATOM 745 N N . ARG A 1 89 ? 3.974 7.361 -0.057 1.00 67.38 89 ARG A N 1
ATOM 746 C CA . ARG A 1 89 ? 3.996 8.568 -0.892 1.00 67.38 89 ARG A CA 1
ATOM 747 C C . ARG A 1 89 ? 5.410 9.144 -0.938 1.00 67.38 89 ARG A C 1
ATOM 749 O O . ARG A 1 89 ? 5.774 10.013 -0.158 1.00 67.38 89 ARG A O 1
ATOM 756 N N . LYS A 1 90 ? 6.197 8.645 -1.887 1.00 58.16 90 LYS A N 1
ATOM 757 C CA . LYS A 1 90 ? 7.582 9.063 -2.120 1.00 58.16 90 LYS A CA 1
ATOM 758 C C . LYS A 1 90 ? 7.689 10.421 -2.827 1.00 58.16 90 LYS A C 1
ATOM 760 O O . LYS A 1 90 ? 8.767 11.005 -2.843 1.00 58.16 90 LYS A O 1
ATOM 765 N N . ASP A 1 91 ? 6.598 10.920 -3.410 1.00 57.53 91 ASP A N 1
ATOM 766 C CA . ASP A 1 91 ? 6.615 12.145 -4.208 1.00 57.53 91 ASP A CA 1
ATOM 767 C C . ASP A 1 91 ? 6.432 13.409 -3.348 1.00 57.53 91 ASP A C 1
ATOM 769 O O . ASP A 1 91 ? 5.398 13.615 -2.700 1.00 57.53 91 ASP A O 1
ATOM 773 N N . ALA A 1 92 ? 7.446 14.278 -3.364 1.00 52.47 92 ALA A N 1
ATOM 774 C CA . ALA A 1 92 ? 7.447 15.577 -2.693 1.00 52.47 92 ALA A CA 1
ATOM 775 C C . ALA A 1 92 ? 6.481 16.587 -3.348 1.00 52.47 92 ALA A C 1
ATOM 777 O O . ALA A 1 92 ? 6.169 17.614 -2.748 1.00 52.47 92 ALA A O 1
ATOM 778 N N . ARG A 1 93 ? 5.983 16.296 -4.561 1.00 54.31 93 ARG A N 1
ATOM 779 C CA . ARG A 1 93 ? 5.109 17.180 -5.357 1.00 54.31 93 ARG A CA 1
ATOM 780 C C . ARG A 1 93 ? 3.630 17.149 -4.954 1.00 54.31 93 ARG A C 1
ATOM 782 O O . ARG A 1 93 ? 2.822 17.877 -5.523 1.00 54.31 93 ARG A O 1
ATOM 789 N N . GLY A 1 94 ? 3.259 16.339 -3.963 1.00 52.94 94 GLY A N 1
ATOM 790 C CA . GLY A 1 94 ? 1.864 16.131 -3.571 1.00 52.94 94 GLY A CA 1
ATOM 791 C C . GLY A 1 94 ? 1.261 14.874 -4.202 1.00 52.94 94 GLY A C 1
ATOM 792 O O . GLY A 1 94 ? 1.937 14.113 -4.880 1.00 52.94 94 GLY A O 1
ATOM 793 N N . THR A 1 95 ? -0.008 14.579 -3.901 1.00 50.81 95 THR A N 1
ATOM 794 C CA . THR A 1 95 ? -0.676 13.404 -4.498 1.00 50.81 95 THR A CA 1
ATOM 795 C C . THR A 1 95 ? -1.150 13.797 -5.883 1.00 50.81 95 THR A C 1
ATOM 797 O O . THR A 1 95 ? -2.060 14.619 -5.985 1.00 50.81 95 THR A O 1
ATOM 800 N N . LEU A 1 96 ? -0.586 13.188 -6.926 1.00 60.31 96 LEU A N 1
ATOM 801 C CA . LEU A 1 96 ? -1.329 13.021 -8.167 1.00 60.31 96 LEU A CA 1
ATOM 802 C C . LEU A 1 96 ? -2.600 12.250 -7.799 1.00 60.31 96 LEU A C 1
ATOM 804 O O . LEU A 1 96 ? -2.540 11.131 -7.285 1.00 60.31 96 LEU A O 1
ATOM 808 N N . LYS A 1 97 ? -3.743 12.920 -7.911 1.00 62.75 97 LYS A N 1
ATOM 809 C CA . LYS A 1 97 ? -5.045 12.307 -7.673 1.00 62.75 97 LYS A CA 1
ATOM 810 C C . LYS A 1 97 ? -5.518 11.761 -9.006 1.00 62.75 97 LYS A C 1
ATOM 812 O O . LYS A 1 97 ? -5.469 12.481 -9.999 1.00 62.75 97 LYS A O 1
ATOM 817 N N . THR A 1 98 ? -5.976 10.520 -9.007 1.00 62.25 98 THR A N 1
ATOM 818 C CA . THR A 1 98 ? -6.746 9.998 -10.132 1.00 62.25 98 THR A CA 1
ATOM 819 C C . THR A 1 98 ? -7.999 10.857 -10.261 1.00 62.25 98 THR A C 1
ATOM 821 O O . THR A 1 98 ? -8.595 11.234 -9.242 1.00 62.25 98 THR A O 1
ATOM 824 N N . ASP A 1 99 ? -8.374 11.200 -11.490 1.00 65.75 99 ASP A N 1
ATOM 825 C CA 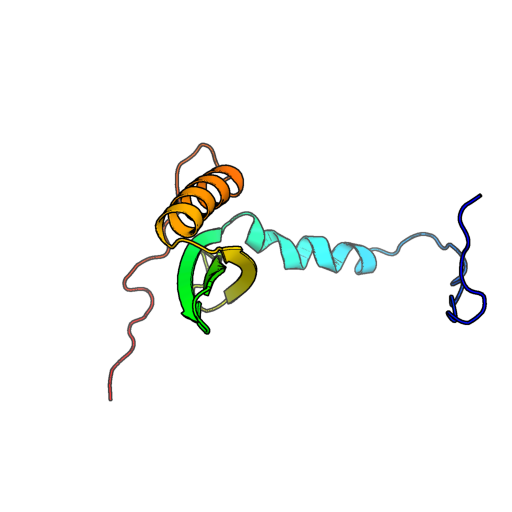. ASP A 1 99 ? -9.615 11.919 -11.743 1.00 65.75 99 ASP A CA 1
ATOM 826 C C . ASP A 1 99 ? -10.796 11.124 -11.153 1.00 65.75 99 ASP A C 1
ATOM 828 O O . ASP A 1 99 ? -10.903 9.906 -11.326 1.00 65.75 99 ASP A O 1
ATOM 832 N N . ARG A 1 100 ? -11.640 11.805 -10.371 1.00 59.03 100 ARG A N 1
ATOM 833 C CA . ARG A 1 100 ? -12.795 11.182 -9.710 1.00 59.03 100 ARG A CA 1
ATOM 834 C C . ARG A 1 100 ? -13.856 10.778 -10.727 1.00 59.03 100 ARG A C 1
ATOM 836 O O . ARG A 1 100 ? -14.539 9.786 -10.486 1.00 59.03 100 ARG A O 1
ATOM 843 N N . ASP A 1 101 ? -13.906 11.481 -11.854 1.00 58.22 101 ASP A N 1
ATOM 844 C CA . ASP A 1 101 ? -14.844 11.245 -12.949 1.00 58.22 101 ASP A CA 1
ATOM 845 C C . ASP A 1 101 ? -14.251 10.327 -14.032 1.00 58.22 101 ASP A C 1
ATOM 847 O O . ASP A 1 101 ? -14.894 10.042 -15.041 1.00 58.22 101 ASP A O 1
ATOM 851 N N . ALA A 1 102 ? -13.050 9.770 -13.809 1.00 58.12 102 ALA A N 1
ATOM 852 C CA . ALA A 1 102 ? -12.453 8.785 -14.718 1.00 58.12 102 ALA A CA 1
ATOM 853 C C . ALA A 1 102 ? -13.312 7.517 -14.871 1.00 58.12 102 ALA A C 1
ATOM 855 O O . ALA A 1 102 ? -13.163 6.753 -15.825 1.00 58.12 102 ALA A O 1
ATOM 856 N N . PHE A 1 103 ? -14.212 7.291 -13.918 1.00 56.53 103 PHE A N 1
ATOM 857 C CA . PHE A 1 103 ? -15.164 6.202 -13.910 1.00 56.53 103 PHE A CA 1
ATOM 858 C C . PHE A 1 103 ? -16.556 6.747 -14.245 1.00 56.53 103 PHE A C 1
ATOM 860 O O . PHE A 1 103 ? -17.417 6.825 -13.371 1.00 56.53 103 PHE A O 1
ATOM 867 N N . ASN A 1 104 ? -16.801 7.087 -15.514 1.00 56.84 104 ASN A N 1
ATOM 868 C CA . ASN A 1 104 ? -18.160 7.222 -16.056 1.00 56.84 104 ASN A CA 1
ATOM 869 C C . ASN A 1 104 ? -18.835 5.839 -16.078 1.00 56.84 104 ASN A C 1
ATOM 871 O O . ASN A 1 104 ? -19.071 5.248 -17.131 1.00 56.84 104 ASN A O 1
ATOM 875 N N . ILE A 1 105 ? -19.079 5.270 -14.897 1.00 56.50 105 ILE A N 1
ATOM 876 C CA . ILE A 1 105 ? -19.815 4.023 -14.737 1.00 56.50 105 ILE A CA 1
ATOM 877 C C . ILE A 1 105 ? -21.278 4.393 -14.947 1.00 56.50 105 ILE A C 1
ATOM 879 O O . ILE A 1 105 ? -21.956 4.855 -14.032 1.00 56.50 105 ILE A O 1
ATOM 883 N N . CYS A 1 106 ? -21.751 4.234 -16.181 1.00 51.31 106 CYS A N 1
ATOM 884 C CA . CYS A 1 106 ? -23.174 4.250 -16.473 1.00 51.31 106 CYS A CA 1
ATOM 885 C C . CYS A 1 106 ? -23.820 3.106 -15.681 1.00 51.31 106 CYS A C 1
ATOM 887 O O . CYS A 1 106 ? -23.576 1.933 -15.968 1.00 51.31 106 CYS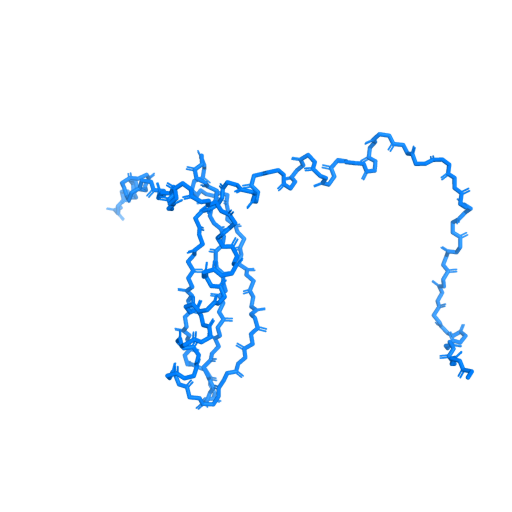 A O 1
ATOM 889 N N . ALA A 1 107 ? -24.600 3.444 -14.655 1.00 52.19 107 ALA A N 1
ATOM 890 C CA . ALA A 1 107 ? -25.498 2.494 -14.018 1.00 52.19 107 ALA A CA 1
ATOM 891 C C . ALA A 1 107 ? -26.664 2.259 -14.990 1.00 52.19 107 ALA A C 1
ATOM 893 O O . ALA A 1 107 ? -27.550 3.104 -15.092 1.00 52.19 107 ALA A O 1
ATOM 894 N N . ASN A 1 108 ? -26.582 1.178 -15.766 1.00 41.09 108 ASN A N 1
ATOM 895 C CA . ASN A 1 108 ? -27.681 0.685 -16.600 1.00 41.09 108 ASN A CA 1
ATOM 896 C C . ASN A 1 108 ? -28.640 -0.161 -15.762 1.00 41.09 108 ASN A C 1
ATOM 898 O O . ASN A 1 108 ? -28.132 -0.941 -14.922 1.00 41.09 108 ASN A O 1
#

pLDDT: mean 80.67, std 14.86, range [41.09, 96.94]

Sequence (108 aa):
MMYCSPDIPFHLSPEGRGRREDLQLLVEGRWLMNTEVRYWIQERRSRWHLTMVYIAVENPFKLICRRIDAYHSGQKALTFAKILQRGIRKDARGTLKTDRDAFNICAN